Protein AF-A0A0B4EHN8-F1 (afdb_monomer_lite)

InterPro domains:
  IPR018631 AAA-ATPase-like domain [PF09820] (8-78)

pLDDT: mean 80.3, std 11.3, range [42.72, 92.12]

Sequence (93 aa):
MSSVKLLPVGITDFREILESNYYYIDKTQWIEELFQDGAKVKLFTRPRRFGKTLNMSMLRYFLISRIGKILENFSKAWKLKILPIWQNKGNIL

Organism: NCBI:txid1226633

Structure (mmCIF, N/CA/C/O backbone):
data_AF-A0A0B4EHN8-F1
#
_entry.id   AF-A0A0B4EHN8-F1
#
loop_
_atom_site.group_PDB
_atom_site.id
_atom_site.type_symbol
_atom_site.label_atom_id
_atom_site.label_alt_id
_atom_site.label_comp_id
_atom_site.label_asym_id
_atom_site.label_entity_id
_atom_site.label_seq_id
_atom_site.pdbx_PDB_ins_code
_atom_site.Cartn_x
_atom_site.Cartn_y
_atom_site.Cartn_z
_atom_site.occupancy
_atom_site.B_iso_or_equiv
_atom_site.auth_seq_id
_atom_site.auth_comp_id
_atom_site.auth_asym_id
_atom_site.auth_atom_id
_atom_site.pdbx_PDB_model_num
ATOM 1 N N . MET A 1 1 ? -19.028 -16.073 18.413 1.00 42.72 1 MET A N 1
ATOM 2 C CA . MET A 1 1 ? -19.539 -15.020 17.510 1.00 42.72 1 MET A CA 1
ATOM 3 C C . MET A 1 1 ? -18.375 -14.460 16.713 1.00 42.72 1 MET A C 1
ATOM 5 O O . MET A 1 1 ? -17.470 -13.910 17.325 1.00 42.72 1 MET A O 1
ATOM 9 N N . SER A 1 2 ? -18.360 -14.603 15.388 1.00 55.94 2 SER A N 1
ATOM 10 C CA . SER A 1 2 ? -17.453 -13.817 14.545 1.00 55.94 2 SER A CA 1
ATOM 11 C C . SER A 1 2 ? -17.844 -12.345 14.683 1.00 55.94 2 SER A C 1
ATOM 13 O O . SER A 1 2 ? -18.927 -11.956 14.244 1.00 55.94 2 SER A O 1
ATOM 15 N N . SER A 1 3 ? -17.017 -11.548 15.357 1.00 73.81 3 SER A N 1
ATOM 16 C CA . SER A 1 3 ? -17.219 -10.106 15.461 1.00 73.81 3 SER A CA 1
ATOM 17 C C . SER A 1 3 ? -17.177 -9.511 14.056 1.00 73.81 3 SER A C 1
ATOM 19 O O . SER A 1 3 ? -16.184 -9.632 13.338 1.00 73.81 3 SER A O 1
ATOM 21 N N . VAL A 1 4 ? -18.291 -8.916 13.628 1.00 80.44 4 VAL A N 1
ATOM 22 C CA . VAL A 1 4 ? -18.356 -8.205 12.351 1.00 80.44 4 VAL A CA 1
ATOM 23 C C . VAL A 1 4 ? -17.339 -7.071 12.417 1.00 80.44 4 VAL A C 1
ATOM 25 O O . VAL A 1 4 ? -17.431 -6.199 13.281 1.00 80.44 4 VAL A O 1
ATOM 28 N N . LYS A 1 5 ? -16.335 -7.110 11.537 1.00 84.62 5 LYS A N 1
ATOM 29 C CA . LYS A 1 5 ? -15.328 -6.051 11.463 1.00 84.62 5 LYS A CA 1
ATOM 30 C C . LYS A 1 5 ? -15.989 -4.769 10.966 1.00 84.62 5 LYS A C 1
ATOM 32 O O . LYS A 1 5 ? -16.736 -4.791 9.989 1.00 84.62 5 LYS A O 1
ATOM 37 N N . LEU A 1 6 ? -15.700 -3.657 11.633 1.00 87.38 6 LEU A N 1
ATOM 38 C CA . LEU A 1 6 ? -16.219 -2.348 11.248 1.00 87.38 6 LEU A CA 1
ATOM 39 C C . LEU A 1 6 ? -15.596 -1.900 9.921 1.00 87.38 6 LEU A C 1
ATOM 41 O O . LEU A 1 6 ? -14.428 -2.180 9.642 1.00 87.38 6 LEU A O 1
ATOM 45 N N . LEU A 1 7 ? -16.374 -1.192 9.103 1.00 87.94 7 LEU A N 1
ATOM 46 C CA . LEU A 1 7 ? -15.857 -0.572 7.887 1.00 87.94 7 LEU A CA 1
ATOM 47 C C . LEU A 1 7 ? -15.008 0.655 8.262 1.00 87.94 7 LEU A C 1
ATOM 49 O O . LEU A 1 7 ? -15.497 1.518 8.995 1.00 87.94 7 LEU A O 1
ATOM 53 N N . PRO A 1 8 ? -13.772 0.778 7.749 1.00 86.06 8 PRO A N 1
ATOM 54 C CA . PRO A 1 8 ? -12.901 1.915 8.018 1.00 86.06 8 PRO A CA 1
ATOM 55 C C . PRO A 1 8 ? -13.357 3.132 7.202 1.00 86.06 8 PRO A C 1
ATOM 57 O O . PRO A 1 8 ? -12.838 3.432 6.126 1.00 86.06 8 PRO A O 1
ATOM 60 N N . VAL A 1 9 ? -14.384 3.829 7.688 1.00 84.12 9 VAL A N 1
ATOM 61 C CA . VAL A 1 9 ? -14.886 5.056 7.060 1.00 84.12 9 VAL A CA 1
ATOM 62 C C . VAL A 1 9 ? -14.031 6.233 7.519 1.00 84.12 9 VAL A C 1
ATOM 64 O O . VAL A 1 9 ? -13.935 6.513 8.705 1.00 84.12 9 VAL A O 1
ATOM 67 N N . GLY A 1 10 ? -13.411 6.935 6.570 1.00 84.19 10 GLY A N 1
ATOM 68 C CA . GLY A 1 10 ? -12.572 8.103 6.861 1.00 84.19 10 GLY A CA 1
ATOM 69 C C . GLY A 1 10 ? -11.135 7.774 7.277 1.00 84.19 10 GLY A C 1
ATOM 70 O O . GLY A 1 10 ? -10.299 8.671 7.269 1.00 84.19 10 GLY A O 1
ATOM 71 N N . ILE A 1 11 ? -10.819 6.504 7.538 1.00 87.69 11 ILE A N 1
ATOM 72 C CA . ILE A 1 11 ? -9.452 6.052 7.809 1.00 87.69 11 ILE A CA 1
ATOM 73 C C . ILE A 1 11 ? -8.726 5.852 6.480 1.00 87.69 11 ILE A C 1
ATOM 75 O O . ILE A 1 11 ? -9.162 5.096 5.609 1.00 87.69 11 ILE A O 1
ATOM 79 N N . THR A 1 12 ? -7.612 6.556 6.309 1.00 87.25 12 THR A N 1
ATOM 80 C CA . THR A 1 12 ? -6.806 6.503 5.080 1.00 87.25 12 THR A CA 1
ATOM 81 C C . THR A 1 12 ? -5.449 5.843 5.268 1.00 87.25 12 THR A C 1
ATOM 83 O O . THR A 1 12 ? -4.767 5.591 4.273 1.00 87.25 12 THR A O 1
ATOM 86 N N . ASP A 1 13 ? -5.044 5.574 6.509 1.00 91.00 13 ASP A N 1
ATOM 87 C CA . ASP A 1 13 ? -3.798 4.878 6.798 1.00 91.00 13 ASP A CA 1
ATOM 88 C C . ASP A 1 13 ? -4.023 3.361 6.808 1.00 91.00 13 ASP A C 1
ATOM 90 O O . ASP A 1 13 ? -4.852 2.832 7.546 1.00 91.00 13 ASP A O 1
ATOM 94 N N . PHE A 1 14 ? -3.270 2.649 5.970 1.00 91.44 14 PHE A N 1
ATOM 95 C CA . PHE A 1 14 ? -3.311 1.194 5.908 1.00 91.44 14 PHE A CA 1
ATOM 96 C C . PHE A 1 14 ? -2.864 0.538 7.221 1.00 91.44 14 PHE A C 1
ATOM 98 O O . PHE A 1 14 ? -3.421 -0.484 7.617 1.00 91.44 14 PHE A O 1
ATOM 105 N N . ARG A 1 15 ? -1.886 1.122 7.917 1.00 91.25 15 ARG A N 1
ATOM 106 C CA . ARG A 1 15 ? -1.375 0.573 9.172 1.00 91.25 15 ARG A CA 1
ATOM 107 C C . ARG A 1 15 ? -2.418 0.647 10.283 1.00 91.25 15 ARG A C 1
ATOM 109 O O . ARG A 1 15 ? -2.603 -0.332 10.997 1.00 91.25 15 ARG A O 1
ATOM 116 N N . GLU A 1 16 ? -3.137 1.760 10.370 1.00 92.12 16 GLU A N 1
ATOM 117 C CA . GLU A 1 16 ? -4.215 1.956 11.346 1.00 92.12 16 GLU A CA 1
ATOM 118 C C . GLU A 1 16 ? -5.351 0.943 11.144 1.00 92.12 16 GLU A C 1
ATOM 120 O O . GLU A 1 16 ? -5.878 0.390 12.110 1.00 92.12 16 GLU A O 1
ATOM 125 N N . ILE A 1 17 ? -5.679 0.639 9.882 1.00 91.44 17 ILE A N 1
ATOM 126 C CA . ILE A 1 17 ? -6.665 -0.387 9.521 1.00 91.44 17 ILE A CA 1
ATOM 127 C C . ILE A 1 17 ? -6.254 -1.772 10.034 1.00 91.44 17 ILE A C 1
ATOM 129 O O . ILE A 1 17 ? -7.102 -2.501 10.554 1.00 91.44 17 ILE A O 1
ATOM 133 N N . LEU A 1 18 ? -4.971 -2.126 9.908 1.00 89.81 18 LEU A N 1
ATOM 134 C CA . LEU A 1 18 ? -4.441 -3.399 10.397 1.00 89.81 18 LEU A CA 1
ATOM 135 C C . LEU A 1 18 ? -4.406 -3.460 11.929 1.00 89.81 18 LEU A C 1
ATOM 137 O O . LEU A 1 18 ? -4.888 -4.432 12.505 1.00 89.81 18 LEU A O 1
ATOM 141 N N . GLU A 1 19 ? -3.859 -2.431 12.582 1.00 92.12 19 GLU A N 1
ATOM 142 C CA . GLU A 1 19 ? -3.696 -2.379 14.044 1.00 92.12 19 GLU A CA 1
ATOM 143 C C . GLU A 1 19 ? -5.047 -2.368 14.771 1.00 92.12 19 GLU A C 1
ATOM 145 O O . GLU A 1 19 ? -5.215 -3.039 15.787 1.00 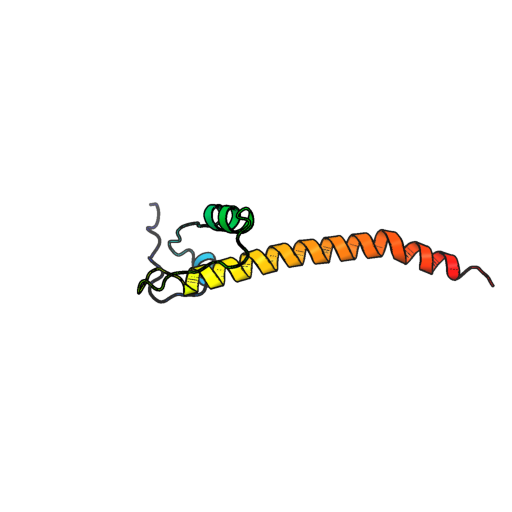92.12 19 GLU A O 1
ATOM 150 N N . SER A 1 20 ? -6.041 -1.679 14.210 1.00 90.25 20 SER A N 1
ATOM 151 C CA . SER A 1 20 ? -7.383 -1.566 14.792 1.00 90.25 20 SER A CA 1
ATOM 152 C C . SER A 1 20 ? -8.354 -2.662 14.321 1.00 90.25 20 SER A C 1
ATOM 154 O O . SER A 1 20 ? -9.547 -2.601 14.615 1.00 90.25 20 SER A O 1
ATOM 156 N N . ASN A 1 21 ? -7.862 -3.674 13.593 1.00 88.00 21 ASN A N 1
ATOM 157 C CA . ASN A 1 21 ? -8.631 -4.824 13.099 1.00 88.00 21 ASN A CA 1
ATOM 158 C C . ASN A 1 21 ? -9.908 -4.445 12.312 1.00 88.00 21 ASN A C 1
ATOM 160 O O . ASN A 1 21 ? -10.947 -5.110 12.411 1.00 88.00 21 ASN A O 1
ATOM 164 N N . TYR A 1 22 ? -9.834 -3.382 11.508 1.00 90.94 22 TYR A N 1
ATOM 165 C CA . TYR A 1 22 ? -10.931 -2.970 10.633 1.00 90.94 22 TYR A CA 1
ATOM 166 C C . TYR A 1 22 ? -11.105 -3.926 9.445 1.00 90.94 22 TYR A C 1
ATOM 168 O O . TYR A 1 22 ? -10.231 -4.725 9.096 1.00 90.94 22 TYR A O 1
ATOM 176 N N . TYR A 1 23 ? -12.266 -3.843 8.798 1.00 88.12 23 TYR A N 1
ATOM 177 C CA . TYR A 1 23 ? -12.525 -4.556 7.556 1.00 88.12 23 TYR A CA 1
ATOM 178 C C . TYR A 1 23 ? -11.686 -3.964 6.419 1.00 88.12 23 TYR A C 1
ATOM 180 O O . TYR A 1 23 ? -11.773 -2.777 6.114 1.00 88.12 23 TYR A O 1
ATOM 188 N N . TYR A 1 24 ? -10.893 -4.800 5.758 1.00 88.00 24 TYR A N 1
ATOM 189 C CA . TYR A 1 24 ? -10.015 -4.394 4.670 1.00 88.00 24 TYR A CA 1
ATOM 190 C C . TYR A 1 24 ? -10.096 -5.395 3.524 1.00 88.00 24 TYR A C 1
ATOM 192 O O . TYR A 1 24 ? -10.215 -6.597 3.753 1.00 88.00 24 TYR A O 1
ATOM 200 N N . ILE A 1 25 ? -10.018 -4.892 2.294 1.00 85.81 25 ILE A N 1
ATOM 201 C CA . ILE A 1 25 ? -9.938 -5.720 1.091 1.00 85.81 25 ILE A CA 1
ATOM 202 C C . ILE A 1 25 ? -8.469 -5.826 0.713 1.00 85.81 25 ILE A C 1
ATOM 204 O O . ILE A 1 25 ? -7.871 -4.819 0.330 1.00 85.81 25 ILE A O 1
ATOM 208 N N . ASP A 1 26 ? -7.909 -7.029 0.791 1.00 86.81 26 ASP A N 1
ATOM 209 C CA . ASP A 1 26 ? -6.533 -7.265 0.377 1.00 86.81 26 ASP A CA 1
ATOM 210 C C . ASP A 1 26 ? -6.366 -7.063 -1.137 1.00 86.81 26 ASP A C 1
ATOM 212 O O . ASP A 1 26 ? -7.068 -7.662 -1.947 1.00 86.81 26 ASP A O 1
ATOM 216 N N . LYS A 1 27 ? -5.437 -6.176 -1.510 1.00 86.62 27 LYS A N 1
ATOM 217 C CA . LYS A 1 27 ? -5.079 -5.838 -2.898 1.00 86.62 27 LYS A CA 1
ATOM 218 C C . LYS A 1 27 ? -3.625 -6.183 -3.214 1.00 86.62 27 LYS A C 1
ATOM 220 O O . LYS A 1 27 ? -3.077 -5.675 -4.188 1.00 86.62 27 LYS A O 1
ATOM 225 N N . THR A 1 28 ? -2.984 -7.018 -2.399 1.00 86.94 28 THR A N 1
ATOM 226 C CA . THR A 1 28 ? -1.569 -7.372 -2.570 1.00 86.94 28 THR A CA 1
ATOM 227 C C . THR A 1 28 ? -1.316 -8.032 -3.926 1.00 86.94 28 THR A C 1
ATOM 229 O O . THR A 1 28 ? -0.351 -7.675 -4.594 1.00 86.94 28 THR A O 1
ATOM 232 N N . GLN A 1 29 ? -2.226 -8.896 -4.389 1.00 87.00 29 GLN A N 1
ATOM 233 C CA . GLN A 1 29 ? -2.136 -9.512 -5.718 1.00 87.00 29 GLN A CA 1
ATOM 234 C C . GLN A 1 29 ? -2.169 -8.468 -6.848 1.00 87.00 29 GLN A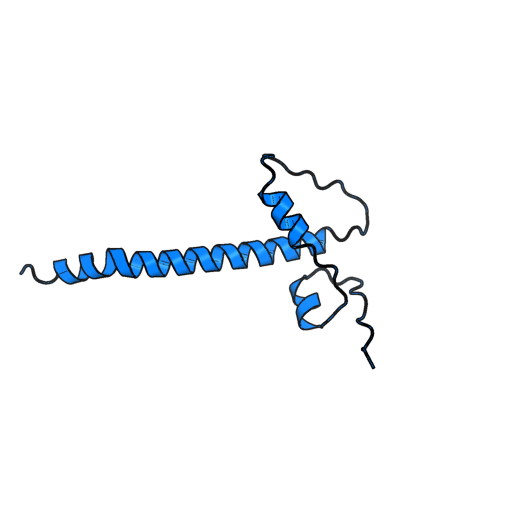 C 1
ATOM 236 O O . GLN A 1 29 ? -1.352 -8.505 -7.760 1.00 87.00 29 GLN A O 1
ATOM 241 N N . TRP A 1 30 ? -3.053 -7.473 -6.754 1.00 86.94 30 TRP A N 1
ATOM 242 C CA . TRP A 1 30 ? -3.108 -6.389 -7.737 1.00 86.94 30 TRP A CA 1
ATOM 243 C C . TRP A 1 30 ? -1.827 -5.542 -7.747 1.00 86.94 30 TRP A C 1
ATOM 245 O O . TRP A 1 30 ? -1.390 -5.080 -8.798 1.00 86.94 30 TRP A O 1
ATOM 255 N N . ILE A 1 31 ? -1.200 -5.341 -6.584 1.00 87.31 31 ILE A N 1
ATOM 256 C CA . ILE A 1 31 ? 0.105 -4.674 -6.500 1.00 87.31 31 ILE A CA 1
ATOM 257 C C . ILE A 1 31 ? 1.176 -5.506 -7.214 1.00 87.31 31 ILE A C 1
ATOM 259 O O . ILE A 1 31 ? 2.004 -4.940 -7.920 1.00 87.31 31 ILE A O 1
ATOM 263 N N . GLU A 1 32 ? 1.169 -6.828 -7.058 1.00 86.81 32 GLU A N 1
ATOM 264 C CA . GLU A 1 32 ? 2.105 -7.707 -7.761 1.00 86.81 32 GLU A CA 1
ATOM 265 C C . GLU A 1 32 ? 1.949 -7.607 -9.284 1.00 86.81 32 GLU A C 1
ATOM 267 O O . GLU A 1 32 ? 2.933 -7.357 -9.981 1.00 86.81 32 GLU A O 1
ATOM 272 N N . GLU A 1 33 ? 0.718 -7.691 -9.788 1.00 88.38 33 GLU A N 1
ATOM 273 C CA . GLU A 1 33 ? 0.405 -7.499 -11.210 1.00 88.38 33 GLU A CA 1
ATOM 274 C C . GLU A 1 33 ? 0.865 -6.118 -11.708 1.00 88.38 33 GLU A C 1
ATOM 276 O O . GLU A 1 33 ? 1.460 -6.003 -12.779 1.00 88.38 33 GLU A O 1
ATOM 281 N N . LEU A 1 34 ? 0.679 -5.067 -10.897 1.00 86.69 34 LEU A N 1
ATOM 282 C CA . LEU A 1 34 ? 1.129 -3.708 -11.210 1.00 86.69 34 LEU A CA 1
ATOM 283 C C . LEU A 1 34 ? 2.653 -3.616 -11.407 1.00 86.69 34 LEU A C 1
ATOM 285 O O . LEU A 1 34 ? 3.097 -2.815 -12.229 1.00 86.69 34 LEU A O 1
ATOM 289 N N . PHE A 1 35 ? 3.442 -4.397 -10.660 1.00 84.19 35 PHE A N 1
ATOM 290 C CA . PHE A 1 35 ? 4.907 -4.436 -10.776 1.00 84.19 35 PHE A CA 1
ATOM 291 C C . PHE A 1 35 ? 5.410 -5.360 -11.887 1.00 84.19 35 PHE A C 1
ATOM 293 O O . PHE A 1 35 ? 6.493 -5.122 -12.419 1.00 84.19 35 PHE A O 1
ATOM 300 N N . GLN A 1 36 ? 4.665 -6.417 -12.215 1.00 87.12 36 GLN A N 1
ATOM 301 C CA . GLN A 1 36 ? 4.991 -7.303 -13.338 1.00 87.12 36 GLN A CA 1
ATOM 302 C C . GLN A 1 36 ? 4.687 -6.649 -14.691 1.00 87.12 36 GLN A C 1
ATOM 304 O O . GLN A 1 36 ? 5.256 -7.020 -15.717 1.00 87.12 36 GLN A O 1
ATOM 309 N N . ASP A 1 37 ? 3.810 -5.651 -14.698 1.00 85.38 37 ASP A N 1
ATOM 310 C CA . ASP A 1 37 ? 3.458 -4.899 -15.886 1.00 85.38 37 ASP A CA 1
ATOM 311 C C . ASP A 1 37 ? 4.584 -3.925 -16.301 1.00 85.38 37 ASP A C 1
ATOM 313 O O . ASP A 1 37 ? 4.999 -3.043 -15.549 1.00 85.38 37 ASP A O 1
ATOM 317 N N . GLY A 1 38 ? 5.063 -4.059 -17.543 1.00 84.50 3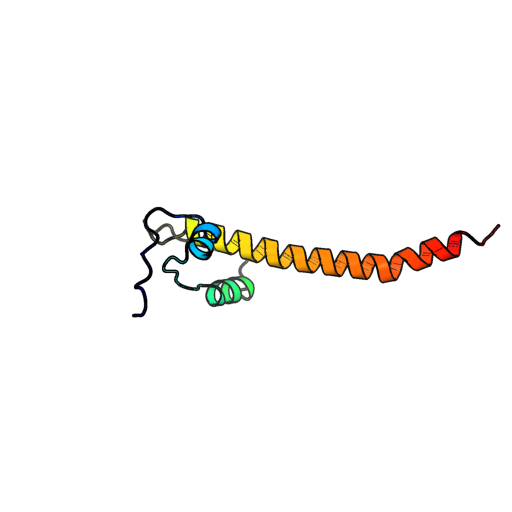8 GLY A N 1
ATOM 318 C CA . GLY A 1 38 ? 6.186 -3.296 -18.098 1.00 84.50 38 GLY A CA 1
ATOM 319 C C . GLY A 1 38 ? 5.895 -1.836 -18.471 1.00 84.50 38 GLY A C 1
ATOM 320 O O . GLY A 1 38 ? 6.752 -1.181 -19.073 1.00 84.50 38 GLY A O 1
ATOM 321 N N . ALA A 1 39 ? 4.708 -1.293 -18.178 1.00 87.38 39 ALA A N 1
ATOM 322 C CA . ALA A 1 39 ? 4.423 0.100 -18.526 1.00 87.38 39 ALA A CA 1
ATOM 323 C C . ALA A 1 39 ? 5.231 1.093 -17.671 1.00 87.38 39 ALA A C 1
ATOM 325 O O . ALA A 1 39 ? 5.176 1.081 -16.443 1.00 87.38 39 ALA A O 1
ATOM 326 N N . LYS A 1 40 ? 5.896 2.043 -18.339 1.00 82.94 40 LYS A N 1
ATOM 327 C CA . LYS A 1 40 ? 6.704 3.099 -17.698 1.00 82.94 40 LYS A CA 1
ATOM 328 C C . LYS A 1 40 ? 5.893 4.060 -16.825 1.00 82.94 40 LYS A C 1
ATOM 330 O O . LYS A 1 40 ? 6.435 4.649 -15.896 1.00 82.94 40 LYS A O 1
ATOM 335 N N . VAL A 1 41 ? 4.616 4.261 -17.151 1.00 83.56 41 VAL A N 1
ATOM 336 C CA . VAL A 1 41 ? 3.717 5.182 -16.446 1.00 83.56 41 VAL A CA 1
ATOM 337 C C . VAL A 1 41 ? 2.387 4.482 -16.196 1.00 83.56 41 VAL A C 1
ATOM 339 O O . VAL A 1 41 ? 1.803 3.899 -17.109 1.00 83.56 41 VAL A O 1
ATOM 342 N N . LYS A 1 42 ? 1.898 4.561 -14.955 1.00 85.06 42 LYS A N 1
ATOM 343 C CA . LYS A 1 42 ? 0.604 4.016 -14.526 1.00 85.06 42 LYS A CA 1
ATOM 344 C C . LYS A 1 42 ? -0.346 5.152 -14.175 1.00 85.06 42 LYS A C 1
ATOM 346 O O . LYS A 1 42 ? -0.093 5.915 -13.244 1.00 85.06 42 LYS A O 1
ATOM 351 N N . LEU A 1 43 ? -1.444 5.268 -14.921 1.00 84.69 43 LEU A N 1
ATOM 352 C CA . LEU A 1 43 ? -2.477 6.269 -14.668 1.00 84.69 43 LEU A CA 1
ATOM 353 C C . LEU A 1 43 ? -3.571 5.692 -13.773 1.00 84.69 43 LEU A C 1
ATOM 355 O O . LEU A 1 43 ? -4.338 4.823 -14.179 1.00 84.69 43 LEU A O 1
ATOM 359 N N . PHE A 1 44 ? -3.713 6.250 -12.575 1.00 80.44 44 PHE A N 1
ATOM 360 C CA . PHE A 1 44 ? -4.852 5.961 -11.714 1.00 80.44 44 PHE A CA 1
ATOM 361 C C . PHE A 1 44 ? 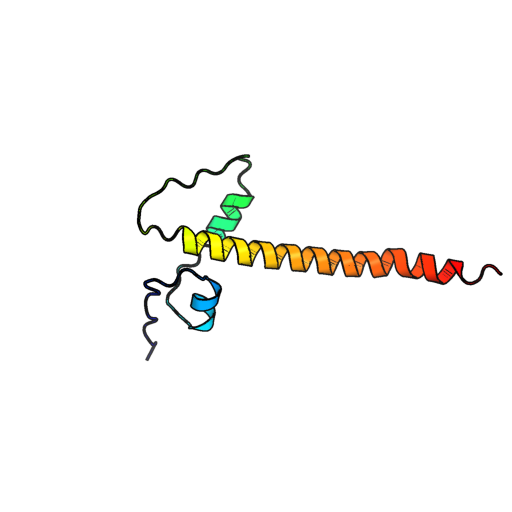-5.956 7.001 -11.962 1.00 80.44 44 PHE A C 1
ATOM 363 O O . PHE A 1 44 ? -5.988 8.035 -11.287 1.00 80.44 44 PHE A O 1
ATOM 370 N N . THR A 1 45 ? -6.891 6.714 -12.879 1.00 80.31 45 THR A N 1
ATOM 371 C CA . THR A 1 45 ? -8.098 7.541 -13.168 1.00 80.31 45 THR A CA 1
ATOM 372 C C . THR A 1 45 ? -8.798 7.949 -11.875 1.00 80.31 45 THR A C 1
ATOM 374 O O . THR A 1 45 ? -8.760 7.145 -10.963 1.00 80.31 45 THR A O 1
ATOM 377 N N . ARG A 1 46 ? -9.385 9.151 -11.711 1.00 72.38 46 ARG A N 1
ATOM 378 C CA . ARG A 1 46 ? -9.844 9.705 -10.404 1.00 72.38 46 ARG A CA 1
ATOM 379 C C . ARG A 1 46 ? -11.338 9.457 -10.045 1.00 72.38 46 ARG A C 1
ATOM 381 O O . ARG A 1 46 ? -12.044 10.443 -9.847 1.00 72.38 46 ARG A O 1
ATOM 388 N N . PRO A 1 47 ? -11.874 8.225 -9.887 1.00 76.12 47 PRO A N 1
ATOM 389 C CA . PRO A 1 47 ? -13.214 8.062 -9.342 1.00 76.12 47 PRO A CA 1
ATOM 390 C C . PRO A 1 47 ? -13.240 8.437 -7.855 1.00 76.12 47 PRO A C 1
ATOM 392 O O . PRO A 1 47 ? -12.361 8.073 -7.064 1.00 76.12 47 PRO A O 1
ATOM 395 N N . ARG A 1 48 ? -14.253 9.221 -7.478 1.00 80.94 48 ARG A N 1
ATOM 396 C CA . ARG A 1 48 ? -14.468 9.704 -6.110 1.00 80.94 48 ARG A CA 1
ATOM 397 C C . ARG A 1 48 ? -14.749 8.515 -5.182 1.00 80.94 48 ARG A C 1
ATOM 399 O O . ARG A 1 48 ? -15.481 7.609 -5.552 1.00 80.94 48 ARG A O 1
ATOM 406 N N . ARG A 1 49 ? -14.172 8.531 -3.971 1.00 73.88 49 ARG A N 1
ATOM 407 C CA . ARG A 1 49 ? -14.324 7.489 -2.925 1.00 73.88 49 ARG A CA 1
ATOM 408 C C . ARG A 1 49 ? -13.809 6.085 -3.287 1.00 73.88 49 ARG A C 1
ATOM 410 O O . ARG A 1 49 ? -14.036 5.150 -2.537 1.00 73.88 49 ARG A O 1
ATOM 417 N N . PHE A 1 50 ? -13.014 5.937 -4.346 1.00 75.06 50 PHE A N 1
ATOM 418 C CA . PHE A 1 50 ? -12.457 4.639 -4.760 1.00 75.06 50 PHE A CA 1
ATOM 419 C C . PHE A 1 50 ? -11.267 4.137 -3.905 1.00 75.06 50 PHE A C 1
ATOM 421 O O . PHE A 1 50 ? -10.543 3.229 -4.299 1.00 75.06 50 PHE A O 1
ATOM 428 N N . GLY A 1 51 ? -10.998 4.751 -2.747 1.00 79.44 51 GLY A N 1
ATOM 429 C CA . GLY A 1 51 ? -9.936 4.290 -1.840 1.00 79.44 51 GLY A CA 1
ATOM 430 C C . GLY A 1 51 ? -8.501 4.506 -2.342 1.00 79.44 51 GLY A C 1
ATOM 431 O O . GLY A 1 51 ? -7.593 3.795 -1.931 1.00 79.44 51 GLY A O 1
ATOM 432 N N . LYS A 1 52 ? -8.267 5.491 -3.218 1.00 84.50 52 LYS A N 1
ATOM 433 C CA . LYS A 1 52 ? -6.931 5.802 -3.769 1.00 84.50 52 LYS A CA 1
ATOM 434 C C . LYS A 1 52 ? -5.894 6.134 -2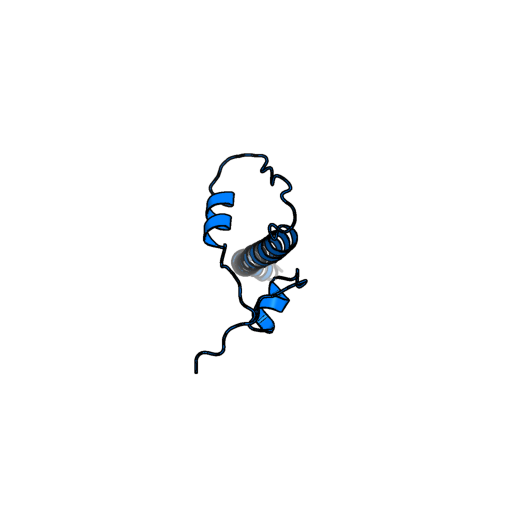.710 1.00 84.50 52 LYS A C 1
ATOM 436 O O . LYS A 1 52 ? -4.789 5.614 -2.770 1.00 84.50 52 LYS A O 1
ATOM 441 N N . THR A 1 53 ? -6.254 6.989 -1.757 1.00 88.38 53 THR A N 1
ATOM 442 C CA . THR A 1 53 ? -5.355 7.391 -0.670 1.00 88.38 53 THR A CA 1
ATOM 443 C C . THR A 1 53 ? -4.938 6.183 0.160 1.00 88.38 53 THR A C 1
ATOM 445 O O . THR A 1 53 ? -3.752 5.990 0.402 1.00 88.38 53 THR A O 1
ATOM 448 N N . LEU A 1 54 ? -5.900 5.320 0.498 1.00 88.62 54 LEU A N 1
ATOM 449 C CA . LEU A 1 54 ? -5.633 4.086 1.226 1.00 88.62 54 LEU A CA 1
ATOM 450 C C . LEU A 1 54 ? -4.720 3.140 0.431 1.00 88.62 54 LEU A C 1
ATOM 452 O O . LEU A 1 54 ? -3.737 2.641 0.971 1.00 88.62 54 LEU A O 1
ATOM 456 N N . ASN A 1 55 ? -4.986 2.955 -0.866 1.00 88.06 55 ASN A N 1
ATOM 457 C CA . ASN A 1 55 ? -4.124 2.153 -1.739 1.00 88.06 55 ASN A CA 1
ATOM 458 C C . ASN A 1 55 ? -2.687 2.705 -1.802 1.00 88.06 55 ASN A C 1
ATOM 460 O O . ASN A 1 55 ? -1.737 1.928 -1.782 1.00 88.06 55 ASN A O 1
ATOM 464 N N . MET A 1 56 ? -2.509 4.029 -1.857 1.00 88.81 56 MET A N 1
ATOM 465 C CA . MET A 1 56 ? -1.177 4.649 -1.838 1.00 88.81 56 MET A CA 1
ATOM 466 C C . MET A 1 56 ? -0.462 4.438 -0.497 1.00 88.81 56 MET A C 1
ATOM 468 O O . MET A 1 56 ? 0.744 4.197 -0.489 1.00 88.81 56 MET A O 1
ATOM 472 N N . SER A 1 57 ? -1.190 4.480 0.626 1.00 91.75 57 SER A N 1
ATOM 473 C CA . SER A 1 57 ? -0.635 4.143 1.944 1.00 91.75 57 SER A CA 1
ATOM 474 C C . SER A 1 57 ? -0.175 2.680 1.992 1.00 91.75 57 SER A C 1
ATOM 476 O O . SER A 1 57 ? 0.974 2.411 2.348 1.00 91.75 57 SER A O 1
ATOM 478 N N . MET A 1 58 ? -1.005 1.743 1.522 1.00 90.25 58 MET A N 1
ATOM 479 C CA . MET A 1 58 ? -0.640 0.325 1.410 1.00 90.25 58 MET A CA 1
ATOM 480 C C . MET A 1 58 ? 0.622 0.124 0.557 1.00 90.25 58 MET A C 1
ATOM 482 O O . MET A 1 58 ? 1.565 -0.534 0.998 1.00 90.25 58 MET A O 1
ATOM 486 N N . LEU A 1 59 ? 0.673 0.730 -0.636 1.00 90.25 59 LEU A N 1
ATOM 487 C CA . LEU A 1 59 ? 1.815 0.624 -1.546 1.00 90.25 59 LEU A CA 1
ATOM 488 C C . LEU A 1 59 ? 3.102 1.155 -0.904 1.00 90.25 59 LEU A C 1
ATOM 490 O O . LEU A 1 59 ? 4.161 0.540 -1.030 1.00 90.25 59 LEU A O 1
ATOM 494 N N . ARG A 1 60 ? 3.009 2.271 -0.172 1.00 90.69 60 ARG A N 1
ATOM 495 C CA . ARG A 1 60 ? 4.131 2.827 0.589 1.00 90.69 60 ARG A CA 1
ATOM 496 C C . ARG A 1 60 ? 4.658 1.819 1.613 1.00 90.69 60 ARG A C 1
ATOM 498 O O . ARG A 1 60 ? 5.863 1.581 1.638 1.00 90.69 60 ARG A O 1
ATOM 505 N N . TYR A 1 61 ? 3.796 1.212 2.431 1.00 90.12 61 TYR A N 1
ATOM 506 C CA . TYR A 1 61 ? 4.229 0.214 3.420 1.00 90.12 61 TYR A CA 1
ATOM 507 C C . TYR A 1 61 ? 4.830 -1.034 2.767 1.00 90.12 61 TYR A C 1
ATOM 509 O O . TYR A 1 61 ? 5.860 -1.531 3.229 1.00 90.12 61 TYR A O 1
ATOM 517 N N . PHE A 1 62 ? 4.245 -1.497 1.663 1.00 88.19 62 PHE A N 1
ATOM 518 C CA . PHE A 1 62 ? 4.767 -2.623 0.893 1.00 88.19 62 PHE A CA 1
ATOM 519 C C . PHE A 1 62 ? 6.186 -2.349 0.367 1.00 88.19 62 PHE A C 1
ATOM 521 O O . PHE A 1 62 ? 7.099 -3.152 0.573 1.00 88.19 62 PHE A O 1
ATOM 528 N N . LEU A 1 63 ? 6.397 -1.185 -0.255 1.00 87.75 63 LEU A N 1
ATOM 529 C CA . LEU A 1 63 ? 7.695 -0.782 -0.797 1.00 87.75 63 LEU A CA 1
ATOM 530 C C . LEU A 1 63 ? 8.749 -0.586 0.293 1.00 87.75 63 LEU A C 1
ATOM 532 O O . LEU A 1 63 ? 9.868 -1.075 0.145 1.00 87.75 63 LEU A O 1
ATOM 536 N N . ILE A 1 64 ? 8.397 0.069 1.404 1.00 88.06 64 ILE A N 1
ATOM 537 C CA . ILE A 1 64 ? 9.305 0.240 2.548 1.00 88.06 64 ILE A CA 1
ATOM 538 C C . ILE A 1 64 ? 9.725 -1.124 3.103 1.00 88.06 64 ILE A C 1
ATOM 540 O O . ILE A 1 64 ? 10.911 -1.349 3.336 1.00 88.06 64 ILE A O 1
ATOM 544 N N . SER A 1 65 ? 8.783 -2.059 3.260 1.00 84.50 65 SER A N 1
ATOM 545 C CA . SER A 1 65 ? 9.085 -3.414 3.732 1.00 84.50 65 SER A CA 1
ATOM 546 C C . SER A 1 65 ? 10.038 -4.156 2.784 1.00 84.50 65 SER A C 1
ATOM 548 O O . SER A 1 65 ? 10.993 -4.799 3.226 1.00 84.50 65 SER A O 1
ATOM 550 N N . ARG A 1 66 ? 9.835 -4.025 1.465 1.00 80.00 66 ARG A N 1
ATOM 551 C CA . ARG A 1 66 ? 10.698 -4.644 0.448 1.00 80.00 66 ARG A CA 1
ATOM 552 C C . ARG A 1 66 ? 12.102 -4.036 0.433 1.00 80.00 66 ARG A C 1
ATOM 554 O O . ARG A 1 66 ? 13.080 -4.781 0.425 1.00 80.00 66 ARG A O 1
ATOM 561 N N . ILE A 1 67 ? 12.211 -2.707 0.464 1.00 82.62 67 ILE A N 1
ATOM 562 C CA . ILE A 1 67 ? 13.497 -1.995 0.505 1.00 82.62 67 ILE A CA 1
ATOM 563 C C . ILE A 1 67 ? 14.248 -2.331 1.793 1.00 82.62 67 ILE A C 1
ATOM 565 O O . ILE A 1 67 ? 15.440 -2.609 1.731 1.00 82.62 67 ILE A O 1
ATOM 569 N N . GLY A 1 68 ? 13.566 -2.387 2.939 1.00 80.31 68 GLY A N 1
ATOM 570 C CA . GLY A 1 68 ? 14.175 -2.778 4.212 1.00 80.31 68 GLY A CA 1
ATOM 571 C C . GLY A 1 68 ? 14.860 -4.145 4.136 1.00 80.31 68 GLY A C 1
ATOM 572 O O . GLY A 1 68 ? 16.026 -4.264 4.502 1.00 80.31 68 GLY A O 1
ATOM 573 N N . LYS A 1 69 ? 14.188 -5.150 3.556 1.00 77.12 69 LYS A N 1
ATOM 574 C CA . LYS A 1 69 ? 14.779 -6.482 3.324 1.00 77.12 69 LYS A CA 1
ATOM 575 C C . LYS A 1 69 ? 15.992 -6.433 2.397 1.00 77.12 69 LYS A C 1
ATOM 577 O O . LYS A 1 69 ? 16.980 -7.121 2.635 1.00 77.12 69 LYS A O 1
ATOM 582 N N . ILE A 1 70 ? 15.928 -5.622 1.341 1.00 78.31 70 ILE A N 1
ATOM 583 C CA . ILE A 1 70 ? 17.054 -5.430 0.421 1.00 78.31 70 ILE A CA 1
ATOM 584 C C . ILE A 1 70 ? 18.236 -4.822 1.177 1.00 78.31 70 ILE A C 1
ATOM 586 O O . ILE A 1 70 ? 19.323 -5.384 1.135 1.00 78.31 70 ILE A O 1
ATOM 590 N N . LEU A 1 71 ? 18.032 -3.734 1.919 1.00 77.12 71 LEU A N 1
ATOM 591 C CA . LEU A 1 71 ? 19.085 -3.070 2.690 1.00 77.12 71 LEU A CA 1
ATOM 592 C C . LEU A 1 71 ? 19.690 -3.982 3.762 1.00 77.12 71 LEU A C 1
ATOM 594 O O . LEU A 1 71 ? 20.906 -3.985 3.945 1.00 77.12 71 LEU A O 1
ATOM 598 N N . GLU A 1 72 ? 18.878 -4.795 4.434 1.00 80.94 72 GLU A N 1
ATOM 599 C CA . GLU A 1 72 ? 19.362 -5.790 5.392 1.00 80.94 72 GLU A CA 1
ATOM 600 C C . GLU A 1 72 ? 20.239 -6.849 4.706 1.00 80.94 72 GLU A C 1
ATOM 602 O O . GLU A 1 72 ? 21.341 -7.149 5.174 1.00 8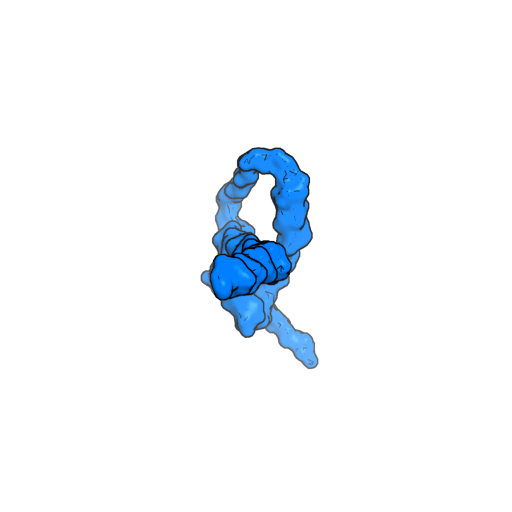0.94 72 GLU A O 1
ATOM 607 N N . ASN A 1 73 ? 19.796 -7.372 3.560 1.00 78.31 73 ASN A N 1
ATOM 608 C CA . ASN A 1 73 ? 20.562 -8.331 2.765 1.00 78.31 73 ASN A CA 1
ATOM 609 C C . ASN A 1 73 ? 21.861 -7.719 2.230 1.00 78.31 73 ASN A C 1
ATOM 611 O O . ASN A 1 73 ? 22.909 -8.363 2.278 1.00 78.31 73 ASN A O 1
ATOM 615 N N . PHE A 1 74 ? 21.815 -6.466 1.777 1.00 81.88 74 PHE A N 1
ATOM 616 C CA . PHE A 1 74 ? 22.994 -5.714 1.361 1.00 81.88 74 PHE A CA 1
ATOM 617 C C . PHE A 1 74 ? 23.961 -5.523 2.523 1.00 81.88 74 PHE A C 1
ATOM 619 O O . PHE A 1 74 ? 25.140 -5.800 2.352 1.00 81.88 74 PHE A O 1
ATOM 626 N N . SER A 1 75 ? 23.482 -5.126 3.704 1.00 77.38 75 SER A N 1
ATOM 627 C CA . SER A 1 75 ? 24.303 -4.967 4.911 1.00 77.38 75 SER A CA 1
ATOM 628 C C . SER A 1 75 ? 24.985 -6.279 5.311 1.00 77.38 75 SER A C 1
ATOM 630 O O . SER A 1 75 ? 26.192 -6.300 5.556 1.00 77.38 75 SER A O 1
ATOM 632 N N . LYS A 1 76 ? 24.256 -7.404 5.291 1.00 79.81 76 LYS A N 1
ATOM 633 C CA . LYS A 1 76 ? 24.824 -8.744 5.523 1.00 79.81 76 LYS A CA 1
ATOM 634 C C . LYS A 1 76 ? 25.884 -9.101 4.476 1.00 79.81 76 LYS A C 1
ATOM 636 O O . LYS A 1 76 ? 26.981 -9.516 4.841 1.00 79.81 76 LYS A O 1
ATOM 641 N N . ALA A 1 77 ? 25.598 -8.892 3.191 1.00 78.56 77 ALA A N 1
ATOM 642 C CA . ALA A 1 77 ? 26.538 -9.165 2.103 1.00 78.56 77 ALA A CA 1
ATOM 643 C C . ALA A 1 77 ? 27.793 -8.278 2.169 1.00 78.56 77 ALA A C 1
ATOM 645 O O . ALA A 1 77 ? 28.903 -8.759 1.942 1.00 78.56 77 ALA A O 1
ATOM 646 N N . TRP A 1 78 ? 27.631 -7.001 2.522 1.00 73.88 78 TRP A N 1
ATOM 647 C CA . TRP A 1 78 ? 28.725 -6.056 2.740 1.00 73.88 78 TRP A CA 1
ATOM 648 C C . TRP A 1 78 ? 29.618 -6.505 3.890 1.00 73.88 78 TRP A C 1
ATOM 650 O O . TRP A 1 78 ? 30.836 -6.556 3.729 1.00 73.88 78 TRP A O 1
ATOM 660 N N . LYS A 1 79 ? 29.024 -6.899 5.025 1.00 76.94 79 LYS A N 1
ATOM 661 C CA . LYS A 1 79 ? 29.786 -7.439 6.155 1.00 76.94 79 LYS A CA 1
ATOM 662 C C . LYS A 1 79 ? 30.560 -8.694 5.755 1.00 76.94 79 LYS A C 1
ATOM 664 O O . LYS A 1 79 ? 31.737 -8.789 6.055 1.00 76.94 79 LYS A O 1
ATOM 669 N N . LEU A 1 80 ? 29.954 -9.620 5.018 1.00 75.94 80 LEU A N 1
ATOM 670 C CA . LEU A 1 80 ? 30.625 -10.863 4.622 1.00 75.94 80 LEU A CA 1
ATOM 671 C C . LEU A 1 80 ? 31.758 -10.661 3.606 1.00 75.94 80 LEU A C 1
ATOM 673 O O . LEU A 1 80 ? 32.756 -11.371 3.667 1.00 75.94 80 LEU A O 1
ATOM 677 N N . LYS A 1 81 ? 31.626 -9.711 2.672 1.00 72.06 81 LYS A N 1
ATOM 678 C CA . LYS A 1 81 ? 32.639 -9.489 1.627 1.00 72.06 81 LYS A CA 1
ATOM 679 C C . LYS A 1 81 ? 33.731 -8.505 2.025 1.00 72.06 81 LYS A C 1
ATOM 681 O O . LYS A 1 81 ? 34.866 -8.684 1.604 1.00 72.06 81 LYS A O 1
ATOM 686 N N . ILE A 1 82 ? 33.402 -7.459 2.780 1.00 65.25 82 ILE A N 1
ATOM 687 C CA . ILE A 1 82 ? 34.297 -6.310 2.972 1.00 65.25 82 ILE A CA 1
ATOM 688 C C . ILE A 1 82 ? 34.968 -6.324 4.352 1.00 65.25 82 ILE A C 1
ATOM 690 O O . ILE A 1 82 ? 36.160 -6.033 4.406 1.00 65.25 82 ILE A O 1
ATOM 694 N N . LEU A 1 83 ? 34.300 -6.735 5.448 1.00 60.94 83 LEU A N 1
ATOM 695 C CA . LEU A 1 83 ? 34.975 -6.845 6.763 1.00 60.94 83 LEU A CA 1
ATOM 696 C C . LEU A 1 83 ? 36.261 -7.693 6.729 1.00 60.94 83 LEU A C 1
ATOM 698 O O . LEU A 1 83 ? 37.265 -7.218 7.258 1.00 60.94 83 LEU A O 1
ATOM 702 N N . PRO A 1 84 ? 36.289 -8.899 6.123 1.00 64.31 84 PRO A N 1
ATOM 703 C CA . PRO A 1 84 ? 37.497 -9.726 6.157 1.00 64.31 84 PRO A CA 1
ATOM 704 C C . PRO A 1 84 ? 38.659 -9.126 5.349 1.00 64.31 84 PRO A C 1
ATOM 706 O O . PRO A 1 84 ? 39.818 -9.337 5.694 1.00 64.31 84 PRO A O 1
ATOM 709 N N . ILE A 1 85 ? 38.374 -8.318 4.319 1.00 65.81 85 ILE A N 1
ATOM 710 C CA . ILE A 1 85 ? 39.400 -7.614 3.527 1.00 65.81 85 ILE A CA 1
ATOM 711 C C . ILE A 1 85 ? 40.070 -6.511 4.361 1.00 65.81 85 ILE A C 1
ATOM 713 O O . ILE A 1 85 ? 41.272 -6.283 4.231 1.00 65.81 85 ILE A O 1
ATOM 717 N N . TRP A 1 86 ? 39.316 -5.844 5.238 1.00 57.59 86 TRP A N 1
ATOM 718 C CA . TRP A 1 86 ? 39.851 -4.818 6.138 1.00 57.59 86 TRP A CA 1
ATOM 719 C C . TRP A 1 86 ? 40.526 -5.399 7.384 1.00 57.59 86 TRP A C 1
ATOM 721 O O . TRP A 1 86 ? 41.477 -4.800 7.874 1.00 57.59 86 TRP A O 1
ATOM 731 N N . GLN A 1 87 ? 40.112 -6.578 7.860 1.00 60.09 87 GLN A N 1
ATOM 732 C CA . GLN A 1 87 ? 40.792 -7.269 8.964 1.00 60.09 87 GLN A CA 1
ATOM 733 C C . GLN A 1 87 ? 42.170 -7.821 8.560 1.00 60.09 87 GLN A C 1
ATOM 735 O O . GLN A 1 87 ? 43.096 -7.771 9.361 1.00 60.09 87 GLN A O 1
ATOM 740 N N . ASN A 1 88 ? 42.346 -8.274 7.312 1.00 58.62 88 ASN A N 1
ATOM 741 C CA . ASN A 1 88 ? 43.632 -8.816 6.846 1.00 58.62 88 ASN A CA 1
ATOM 742 C C . ASN A 1 88 ? 44.670 -7.749 6.453 1.00 58.62 88 ASN A C 1
ATOM 744 O O . ASN A 1 88 ? 45.857 -8.047 6.368 1.00 58.62 88 ASN A O 1
ATOM 748 N N . LYS A 1 89 ? 44.254 -6.496 6.234 1.00 54.75 89 LYS A N 1
ATOM 749 C CA . LYS A 1 89 ? 45.182 -5.385 5.951 1.00 54.75 89 LYS A CA 1
ATOM 750 C C . LYS A 1 89 ? 45.845 -4.795 7.203 1.00 54.75 89 LYS A C 1
ATOM 752 O O . LYS A 1 89 ? 46.732 -3.964 7.061 1.00 54.75 89 LYS A O 1
ATOM 757 N N . GLY A 1 90 ? 45.437 -5.222 8.402 1.00 54.97 90 GLY A N 1
ATOM 758 C CA . GLY A 1 90 ? 46.022 -4.789 9.676 1.00 54.97 90 GLY A CA 1
ATOM 759 C C . GLY A 1 90 ? 47.246 -5.588 10.146 1.00 54.97 90 GLY A C 1
ATOM 760 O O . GLY A 1 90 ? 47.848 -5.191 11.131 1.00 54.97 90 GLY A O 1
ATOM 761 N N . ASN A 1 91 ? 47.621 -6.674 9.455 1.00 56.75 91 ASN A N 1
ATOM 762 C CA . ASN A 1 91 ? 48.768 -7.537 9.799 1.00 56.75 91 ASN A CA 1
ATOM 763 C C . ASN A 1 91 ? 49.926 -7.439 8.786 1.00 56.75 91 ASN A C 1
ATOM 765 O O . ASN A 1 91 ? 50.695 -8.382 8.615 1.00 56.75 91 ASN A O 1
ATOM 769 N N . ILE A 1 92 ? 50.042 -6.310 8.084 1.00 55.06 92 ILE A N 1
ATOM 770 C CA . ILE A 1 92 ? 51.196 -6.011 7.225 1.00 55.06 92 ILE A CA 1
ATOM 771 C C . ILE A 1 92 ? 51.926 -4.793 7.799 1.00 55.06 92 ILE A C 1
ATOM 773 O O . ILE A 1 92 ? 52.009 -3.771 7.128 1.00 55.06 92 ILE A O 1
ATOM 777 N N . LEU A 1 93 ? 52.374 -4.896 9.054 1.00 43.72 93 LEU A N 1
ATOM 778 C CA . LEU A 1 93 ? 53.543 -4.234 9.653 1.00 43.72 93 LEU A CA 1
ATOM 779 C C . LEU A 1 93 ? 53.982 -5.059 10.868 1.00 43.72 93 LEU A C 1
ATOM 781 O O . LEU A 1 93 ? 53.099 -5.376 11.695 1.00 43.72 93 LEU A O 1
#

Secondary structure (DSSP, 8-state):
--PPPPP-SS---HHHHHHTT------HHHHHHHHHS--S-------TTS-HHHHHHHHHHHHHHHHHHHHHHHHHHHHHHHHHHHHHTTS--

Radius of gyration: 21.4 Å; chains: 1; bounding box: 73×25×36 Å

Foldseek 3Di:
DPPDAAAPPPDLALVCCVVVVHDDDDCVVVVVVVVVDPDPDDDDDDDPPPSPSNVVNVVVVVVVVVVVVVVVVVVVVCCVPPVVVVVVVVPPD